Protein AF-A0AAW1ZRA4-F1 (afdb_monomer_lite)

Radius of gyration: 13.3 Å; chains: 1; bounding box: 30×22×32 Å

Foldseek 3Di:
DAEDPVPDPPPCVVVVVCVQVCVVHNDPVGDDYWYAQDPVCVVVVPDPVVRVVVRVVVVVVD

Structure (mmCIF, N/CA/C/O backbone):
data_AF-A0AAW1ZRA4-F1
#
_entry.id   AF-A0AAW1ZRA4-F1
#
loop_
_atom_site.group_PDB
_atom_site.id
_atom_site.type_symbol
_atom_site.label_atom_id
_atom_site.label_alt_id
_atom_site.label_comp_id
_atom_site.label_asym_id
_atom_site.label_entity_id
_atom_site.label_seq_id
_atom_site.pdbx_PDB_ins_code
_atom_site.Cartn_x
_atom_site.Cartn_y
_atom_site.Cartn_z
_atom_site.occupancy
_atom_site.B_iso_or_equiv
_atom_site.auth_seq_id
_atom_site.auth_comp_id
_atom_site.auth_asym_id
_atom_site.auth_atom_id
_atom_site.pdbx_PDB_model_num
ATOM 1 N N . ILE A 1 1 ? -8.764 0.989 -0.307 1.00 90.31 1 ILE A N 1
ATOM 2 C CA . ILE A 1 1 ? -7.391 0.622 -0.726 1.00 90.31 1 ILE A CA 1
ATOM 3 C C . ILE A 1 1 ? -6.544 1.874 -0.604 1.00 90.31 1 ILE A C 1
ATOM 5 O O . ILE A 1 1 ? -6.997 2.921 -1.050 1.00 90.31 1 ILE A O 1
ATOM 9 N N . LEU A 1 2 ? -5.390 1.778 0.042 1.00 91.06 2 LEU A N 1
ATOM 10 C CA . LEU A 1 2 ? -4.394 2.839 0.134 1.00 91.06 2 LEU A CA 1
ATOM 11 C C . LEU A 1 2 ? -3.245 2.498 -0.817 1.00 91.06 2 LEU A C 1
ATOM 13 O O . LEU A 1 2 ? -2.875 1.333 -0.949 1.00 91.06 2 LEU A O 1
ATOM 17 N N . THR A 1 3 ? -2.714 3.504 -1.500 1.00 92.19 3 THR A N 1
ATOM 18 C CA . THR A 1 3 ? -1.666 3.343 -2.518 1.00 92.19 3 THR A CA 1
ATOM 19 C C . THR A 1 3 ? -0.526 4.309 -2.254 1.00 92.19 3 THR A C 1
ATOM 21 O O . THR A 1 3 ? -0.755 5.347 -1.638 1.00 92.19 3 THR A O 1
ATOM 24 N N . LYS A 1 4 ? 0.644 4.024 -2.833 1.00 89.06 4 LYS A N 1
ATOM 25 C CA . LYS A 1 4 ? 1.873 4.824 -2.693 1.00 89.06 4 LYS A CA 1
ATOM 26 C C . LYS A 1 4 ? 2.392 4.896 -1.246 1.00 89.06 4 LYS A C 1
ATOM 28 O O . LYS A 1 4 ? 2.627 5.992 -0.737 1.00 89.06 4 LYS A O 1
ATOM 33 N N . PRO A 1 5 ? 2.551 3.748 -0.561 1.00 85.94 5 PRO A N 1
ATOM 34 C CA . PRO A 1 5 ? 3.088 3.729 0.797 1.00 85.94 5 PRO A CA 1
ATOM 35 C C . PRO A 1 5 ? 4.550 4.203 0.861 1.00 85.94 5 PRO A C 1
ATOM 37 O O . PRO A 1 5 ? 5.029 4.581 1.919 1.00 85.94 5 PRO A O 1
ATOM 40 N N . ASP A 1 6 ? 5.249 4.228 -0.273 1.00 83.88 6 ASP A N 1
ATOM 41 C CA . ASP A 1 6 ? 6.614 4.729 -0.434 1.00 83.88 6 ASP A CA 1
ATOM 42 C C . ASP A 1 6 ? 6.745 6.258 -0.306 1.00 83.88 6 ASP A C 1
ATOM 44 O O . ASP A 1 6 ? 7.845 6.755 -0.080 1.00 83.88 6 ASP A O 1
ATOM 48 N N . LEU A 1 7 ? 5.640 7.004 -0.430 1.00 86.44 7 LEU A N 1
ATOM 49 C CA . LEU A 1 7 ? 5.616 8.468 -0.302 1.00 86.44 7 LEU A CA 1
ATOM 50 C C . LEU A 1 7 ? 5.113 8.944 1.067 1.00 86.44 7 LEU A C 1
ATOM 52 O O . LEU A 1 7 ? 4.787 10.119 1.221 1.00 86.44 7 LEU A O 1
ATOM 56 N N . ILE A 1 8 ? 4.992 8.043 2.043 1.00 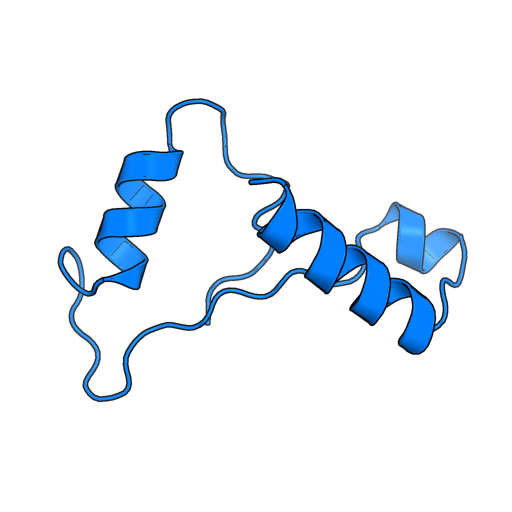85.94 8 ILE A N 1
ATOM 57 C CA . ILE A 1 8 ? 4.602 8.418 3.402 1.00 85.94 8 ILE A CA 1
ATOM 58 C C . ILE A 1 8 ? 5.764 9.188 4.037 1.00 85.94 8 ILE A C 1
ATOM 60 O O . ILE A 1 8 ? 6.893 8.697 4.098 1.00 85.94 8 ILE A O 1
ATOM 64 N N . ASP A 1 9 ? 5.481 10.399 4.515 1.00 86.75 9 ASP A N 1
ATOM 65 C CA . ASP A 1 9 ? 6.461 11.201 5.239 1.00 86.75 9 ASP A CA 1
ATOM 66 C C . ASP A 1 9 ? 6.909 10.487 6.520 1.00 86.75 9 ASP A C 1
ATOM 68 O O . ASP A 1 9 ? 6.102 9.914 7.260 1.00 86.75 9 ASP A O 1
ATOM 72 N N . LYS A 1 10 ? 8.211 10.558 6.816 1.00 79.62 10 LYS A N 1
ATOM 73 C CA . LYS A 1 10 ? 8.774 9.984 8.045 1.00 79.62 10 LYS A CA 1
ATOM 74 C C . LYS A 1 10 ? 8.085 10.595 9.267 1.00 79.62 10 LYS A C 1
ATOM 76 O O . LYS A 1 10 ? 8.126 11.810 9.451 1.00 79.62 10 LYS A O 1
ATOM 81 N N . GLY A 1 11 ? 7.481 9.748 10.102 1.00 79.75 11 GLY A N 1
ATOM 82 C CA . GLY A 1 11 ? 6.698 10.161 11.269 1.00 79.75 11 GLY A CA 1
ATOM 83 C C . GLY A 1 11 ? 5.178 10.162 11.069 1.00 79.75 11 GLY A C 1
ATOM 84 O O . GLY A 1 11 ? 4.457 10.186 12.063 1.00 79.75 11 GLY A O 1
ATOM 85 N N . ALA A 1 12 ? 4.674 10.056 9.834 1.00 85.62 12 ALA A N 1
ATOM 86 C CA . ALA A 1 12 ? 3.239 9.898 9.559 1.00 85.62 12 ALA A CA 1
ATOM 87 C C . ALA A 1 12 ? 2.775 8.424 9.581 1.00 85.62 12 ALA A C 1
ATOM 89 O O . ALA A 1 12 ? 1.596 8.130 9.375 1.00 85.62 12 ALA A O 1
ATOM 90 N N . GLU A 1 13 ? 3.676 7.472 9.849 1.00 84.44 13 GLU A N 1
ATOM 91 C CA . GLU A 1 13 ? 3.381 6.030 9.825 1.00 84.44 13 GLU A CA 1
ATOM 92 C C . GLU A 1 13 ? 2.280 5.649 10.827 1.00 84.44 13 GLU A C 1
ATOM 94 O O . GLU A 1 13 ? 1.401 4.842 10.520 1.00 84.44 13 GLU A O 1
ATOM 99 N N . SER A 1 14 ? 2.280 6.283 12.005 1.00 87.50 14 SER A N 1
ATOM 100 C CA . SER A 1 14 ? 1.268 6.064 13.046 1.00 87.50 14 SER A CA 1
ATOM 101 C C . SER A 1 14 ? -0.143 6.432 12.571 1.00 87.50 14 SER A C 1
ATOM 103 O O . SER A 1 14 ? -1.106 5.702 12.821 1.00 87.50 14 SER A O 1
ATOM 105 N N . ASP A 1 15 ? -0.273 7.527 11.821 1.00 89.19 15 ASP A N 1
ATOM 106 C CA . ASP A 1 15 ? -1.563 7.980 11.300 1.00 89.19 15 ASP A CA 1
ATOM 107 C C . ASP A 1 15 ? -2.092 7.019 10.234 1.00 89.19 15 ASP A C 1
ATOM 109 O O . A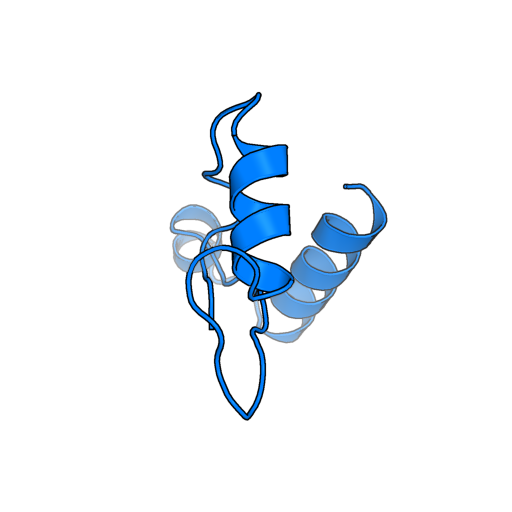SP A 1 15 ? -3.269 6.647 10.251 1.00 89.19 15 ASP A O 1
ATOM 113 N N . ILE A 1 16 ? -1.210 6.528 9.361 1.00 89.19 16 ILE A N 1
ATOM 114 C CA . ILE A 1 16 ? -1.560 5.519 8.357 1.00 89.19 16 ILE A CA 1
ATOM 115 C C . ILE A 1 16 ? -1.996 4.212 9.027 1.00 89.19 16 ILE A C 1
ATOM 117 O O . ILE A 1 16 ? -3.018 3.644 8.639 1.00 89.19 16 ILE A O 1
ATOM 121 N N . LEU A 1 17 ? -1.300 3.764 10.077 1.00 89.81 17 LEU A N 1
ATOM 122 C CA . LEU A 1 17 ? -1.698 2.584 10.852 1.00 89.81 17 LEU A CA 1
ATOM 123 C C . LEU A 1 17 ? -3.087 2.754 11.479 1.00 89.81 17 LEU A C 1
ATOM 125 O O . LEU A 1 17 ? -3.905 1.833 11.420 1.00 89.81 17 LEU A O 1
ATOM 129 N N . ASN A 1 18 ? -3.393 3.932 12.026 1.00 92.62 18 ASN A N 1
ATOM 130 C CA . ASN A 1 18 ? -4.714 4.219 12.583 1.00 92.62 18 ASN A CA 1
ATOM 131 C C . ASN A 1 18 ? -5.816 4.183 11.513 1.00 92.62 18 ASN A C 1
ATOM 133 O O . ASN A 1 18 ? -6.907 3.665 11.771 1.00 92.62 18 ASN A O 1
ATOM 137 N N . ILE A 1 19 ? -5.542 4.682 10.304 1.00 91.44 19 ILE A N 1
ATOM 138 C CA . ILE A 1 19 ? -6.482 4.607 9.177 1.00 91.44 19 ILE A CA 1
ATOM 139 C C . ILE A 1 19 ? -6.701 3.150 8.761 1.00 91.44 19 ILE A C 1
ATOM 141 O O . ILE A 1 19 ? -7.844 2.720 8.625 1.00 91.44 19 ILE A O 1
ATOM 145 N N . VAL A 1 20 ? -5.631 2.367 8.607 1.00 91.00 20 VAL A N 1
ATOM 146 C CA . VAL A 1 20 ? -5.701 0.969 8.144 1.00 91.00 20 VAL A CA 1
ATOM 147 C C . VAL A 1 20 ? -6.443 0.082 9.140 1.00 91.00 20 VAL A C 1
ATOM 149 O O . VAL A 1 20 ? -7.221 -0.784 8.742 1.00 91.00 20 VAL A O 1
ATOM 152 N N . GLN A 1 21 ? -6.267 0.344 10.436 1.00 92.44 21 GLN A N 1
ATOM 153 C CA . GLN A 1 21 ? -7.007 -0.310 11.516 1.00 92.44 21 GLN A CA 1
ATOM 154 C C . GLN A 1 21 ? -8.469 0.163 11.625 1.00 92.44 21 GLN A C 1
ATOM 156 O O . GLN A 1 21 ? -9.204 -0.328 12.478 1.00 92.44 21 GLN A O 1
ATOM 161 N N . GLY A 1 22 ? -8.903 1.116 10.792 1.00 91.75 22 GLY A N 1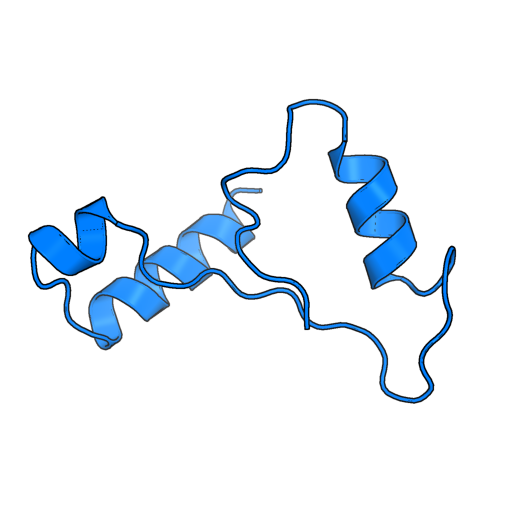
ATOM 162 C CA . GLY A 1 22 ? -10.267 1.644 10.791 1.00 91.75 22 GLY A CA 1
ATOM 163 C C . GLY A 1 22 ? -10.599 2.521 12.000 1.00 91.75 22 GLY A C 1
ATOM 164 O O . GLY A 1 22 ? -11.775 2.739 12.279 1.00 91.75 22 GLY A O 1
ATOM 165 N N . LYS A 1 23 ? -9.590 3.027 12.725 1.00 93.50 23 LYS A N 1
ATOM 166 C CA . LYS A 1 23 ? -9.778 3.874 13.918 1.00 93.50 23 LYS A CA 1
ATOM 167 C C . LYS A 1 23 ? -10.195 5.304 13.574 1.00 93.50 23 LYS A C 1
ATOM 169 O O . LYS A 1 23 ? -10.834 5.953 14.393 1.00 93.50 23 LYS A O 1
ATOM 174 N N . VAL A 1 24 ? -9.823 5.790 12.386 1.00 93.19 24 VAL A N 1
ATOM 175 C CA . VAL A 1 24 ? -10.179 7.139 11.906 1.00 93.19 24 VAL A CA 1
ATOM 176 C C . VAL A 1 24 ? -11.503 7.108 11.145 1.00 93.19 24 VAL A C 1
ATOM 178 O O . VAL A 1 24 ? -12.451 7.798 11.505 1.00 93.19 24 VAL A O 1
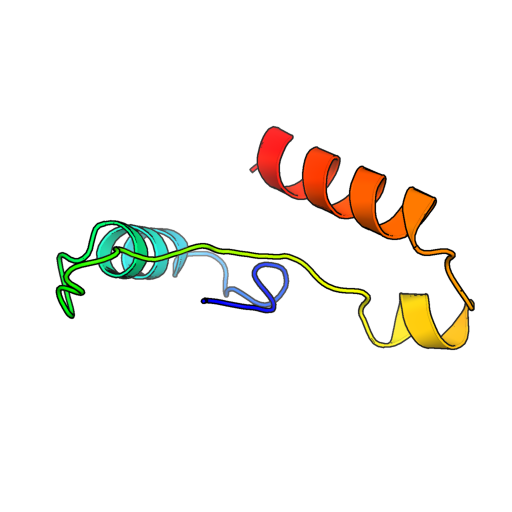ATOM 181 N N . VAL A 1 25 ? -11.581 6.276 10.104 1.00 93.19 25 VAL A N 1
ATOM 182 C CA . VAL A 1 25 ? -12.804 6.025 9.336 1.00 93.19 25 VAL A CA 1
ATOM 183 C C . VAL A 1 25 ? -13.006 4.513 9.277 1.00 93.19 25 VAL A C 1
ATOM 185 O O . VAL A 1 25 ? -12.206 3.829 8.646 1.00 93.19 25 VAL A O 1
ATOM 188 N N . PRO A 1 26 ? -14.029 3.952 9.936 1.00 94.25 26 PRO A N 1
ATOM 189 C CA . PRO A 1 26 ? -14.270 2.517 9.895 1.00 94.25 26 PRO A CA 1
ATOM 190 C C . PRO A 1 26 ? -14.932 2.111 8.573 1.00 94.25 26 PRO A C 1
ATOM 192 O O . PRO A 1 26 ? -15.931 2.692 8.151 1.00 94.25 26 PRO A O 1
ATOM 195 N N . LEU A 1 27 ? -14.404 1.063 7.936 1.00 94.81 27 LEU A N 1
ATOM 196 C CA . LEU A 1 27 ? -15.008 0.424 6.765 1.00 94.81 27 LEU A CA 1
ATOM 197 C C . LEU A 1 27 ? -15.435 -0.998 7.116 1.00 94.81 27 LEU A C 1
ATOM 199 O O . LEU A 1 27 ? -14.657 -1.753 7.692 1.00 94.81 27 LEU A O 1
ATOM 203 N N . SER A 1 28 ? -16.630 -1.407 6.685 1.00 95.25 28 SER A N 1
ATOM 204 C CA . SER A 1 28 ? -17.167 -2.753 6.954 1.00 95.25 28 SER A CA 1
ATOM 205 C C . SER A 1 28 ? -16.299 -3.893 6.408 1.00 95.25 28 SER A C 1
ATOM 207 O O . SER A 1 28 ? -16.329 -4.994 6.947 1.00 95.25 28 SER A O 1
ATOM 209 N N . LYS A 1 29 ? -15.520 -3.634 5.350 1.00 95.31 29 LYS A N 1
ATOM 210 C CA . LYS A 1 29 ? -14.584 -4.592 4.733 1.00 95.31 29 LYS A CA 1
ATOM 211 C C . LYS A 1 29 ? -13.110 -4.316 5.060 1.00 95.31 29 LYS A C 1
ATOM 213 O O . LYS A 1 29 ? -12.246 -5.032 4.566 1.00 95.31 29 LYS A O 1
ATOM 218 N N . GLY A 1 30 ? -12.822 -3.292 5.865 1.00 94.12 30 GLY A N 1
ATOM 219 C CA . GLY A 1 30 ? -11.460 -2.883 6.207 1.00 94.12 30 GLY A CA 1
ATOM 220 C C . GLY A 1 30 ? -10.682 -2.215 5.066 1.00 94.12 30 GLY A C 1
ATOM 221 O O . GLY A 1 30 ? -11.221 -1.887 4.004 1.00 94.12 30 GLY A O 1
ATOM 222 N N . TYR A 1 31 ? -9.392 -1.996 5.320 1.00 94.88 31 TYR A N 1
ATOM 223 C CA . TYR A 1 31 ? -8.445 -1.382 4.393 1.00 94.88 31 TYR A CA 1
ATOM 224 C C . TYR A 1 31 ? -7.382 -2.382 3.942 1.00 94.88 31 TYR A C 1
ATOM 226 O O . TYR A 1 31 ? -7.027 -3.310 4.659 1.00 94.88 31 TYR A O 1
ATOM 234 N N . ILE A 1 32 ? -6.848 -2.142 2.747 1.00 93.31 32 ILE A N 1
ATOM 235 C CA . ILE A 1 32 ? -5.696 -2.848 2.181 1.00 93.31 32 ILE A CA 1
ATOM 236 C C . ILE A 1 32 ? -4.740 -1.775 1.670 1.00 93.31 32 ILE A C 1
ATOM 238 O O . ILE A 1 32 ? -5.203 -0.817 1.040 1.00 93.31 32 ILE A O 1
ATOM 242 N N . ILE A 1 33 ? -3.447 -1.928 1.943 1.00 92.69 33 ILE A N 1
ATOM 243 C CA . ILE A 1 33 ? -2.381 -1.084 1.398 1.00 92.69 33 ILE A CA 1
ATOM 244 C C . ILE A 1 33 ? -1.683 -1.870 0.297 1.00 92.69 33 ILE A C 1
ATOM 246 O O . ILE A 1 33 ? -1.423 -3.056 0.475 1.00 92.69 33 ILE A O 1
ATOM 250 N N . VAL A 1 34 ? -1.395 -1.211 -0.820 1.00 92.50 34 VAL A N 1
ATOM 251 C CA . VAL A 1 34 ? -0.643 -1.798 -1.932 1.00 92.50 34 VAL A CA 1
ATOM 252 C C . VAL A 1 34 ? 0.435 -0.839 -2.416 1.00 92.50 34 VAL A C 1
ATOM 254 O O . VAL A 1 34 ? 0.232 0.383 -2.451 1.00 92.50 34 VAL A O 1
ATOM 257 N N . ARG A 1 35 ? 1.575 -1.391 -2.824 1.00 92.06 35 ARG A N 1
ATOM 258 C CA . ARG A 1 35 ? 2.629 -0.654 -3.520 1.00 92.06 35 ARG A CA 1
ATOM 259 C C . ARG A 1 35 ? 2.572 -1.018 -4.996 1.00 92.06 35 ARG A C 1
ATOM 261 O O . ARG A 1 35 ? 2.722 -2.168 -5.381 1.00 92.06 35 ARG A O 1
ATOM 268 N N . CYS A 1 36 ? 2.377 -0.007 -5.831 1.00 92.31 36 CYS A N 1
ATOM 269 C CA . CYS A 1 36 ? 2.370 -0.165 -7.281 1.00 92.31 36 CYS A CA 1
ATOM 270 C C . CYS A 1 36 ? 3.712 0.278 -7.876 1.00 92.31 36 CYS A C 1
ATOM 272 O O . CYS A 1 36 ? 4.513 0.930 -7.209 1.00 92.31 36 CYS A O 1
ATOM 274 N N . ARG A 1 37 ? 3.909 -0.008 -9.169 1.00 93.50 37 ARG A N 1
ATOM 275 C CA . ARG A 1 37 ? 5.024 0.538 -9.956 1.00 93.50 37 ARG A CA 1
ATOM 276 C C . ARG A 1 37 ? 5.037 2.065 -9.885 1.00 93.50 37 ARG A C 1
ATOM 278 O O . ARG A 1 37 ? 4.037 2.707 -10.220 1.00 93.50 37 ARG A O 1
ATOM 285 N N . GLY A 1 38 ? 6.171 2.622 -9.475 1.00 91.50 38 GLY A N 1
ATOM 286 C CA . GLY A 1 38 ? 6.421 4.056 -9.492 1.00 91.50 38 GLY A CA 1
ATOM 287 C C . GLY A 1 38 ? 6.715 4.577 -10.899 1.00 91.50 38 GLY A C 1
ATOM 288 O O . GLY A 1 38 ? 6.771 3.829 -11.878 1.00 91.50 38 GLY A O 1
ATOM 289 N N . GLN A 1 39 ? 6.951 5.886 -11.005 1.00 90.50 39 GLN A N 1
ATOM 290 C CA . GLN A 1 39 ? 7.285 6.519 -12.284 1.00 90.50 39 GLN A CA 1
ATOM 291 C C . GLN A 1 39 ? 8.593 5.965 -12.876 1.00 90.50 39 GLN A C 1
ATOM 293 O O . GLN A 1 39 ? 8.673 5.741 -14.082 1.00 90.50 39 GLN A O 1
ATOM 298 N N . SER A 1 40 ? 9.597 5.704 -12.034 1.00 91.94 40 SER A N 1
ATOM 299 C CA . SER A 1 40 ? 10.860 5.066 -12.429 1.00 91.94 40 SER A CA 1
ATOM 300 C C . SER A 1 40 ? 10.641 3.664 -12.989 1.00 91.94 40 SER A C 1
ATOM 302 O O . SER A 1 40 ? 11.161 3.338 -14.051 1.00 91.94 40 SER A O 1
ATOM 304 N N . ASP A 1 41 ? 9.826 2.857 -12.313 1.00 92.44 41 ASP A N 1
ATOM 305 C CA . ASP A 1 41 ? 9.594 1.455 -12.667 1.00 92.44 41 ASP A CA 1
ATOM 306 C C . ASP A 1 41 ? 8.833 1.348 -13.992 1.00 92.44 41 ASP A C 1
ATOM 308 O O . ASP A 1 41 ? 9.108 0.478 -14.817 1.00 92.44 41 ASP A O 1
ATOM 312 N N . ILE A 1 42 ? 7.905 2.281 -14.234 1.00 92.94 42 ILE A N 1
ATOM 313 C CA . ILE A 1 42 ? 7.211 2.417 -15.519 1.00 92.94 42 ILE A CA 1
ATOM 314 C C . ILE A 1 42 ? 8.201 2.792 -16.624 1.00 92.94 42 ILE A C 1
ATOM 316 O O . ILE A 1 42 ? 8.202 2.156 -17.679 1.00 92.94 42 ILE A O 1
ATOM 320 N N . ASN A 1 43 ? 9.058 3.790 -16.386 1.00 95.31 43 ASN A N 1
ATOM 321 C CA . ASN A 1 43 ? 10.044 4.241 -17.370 1.00 95.31 43 ASN A CA 1
ATOM 322 C C . ASN A 1 43 ? 11.049 3.126 -17.719 1.00 95.31 43 ASN A C 1
ATOM 324 O O . ASN A 1 43 ? 11.404 2.963 -18.886 1.00 95.31 43 ASN A O 1
ATOM 328 N N . ASN A 1 44 ? 11.435 2.318 -16.729 1.00 95.75 44 ASN A N 1
ATOM 329 C CA . ASN A 1 44 ? 12.328 1.167 -16.881 1.00 95.75 44 ASN A CA 1
ATOM 330 C C . ASN A 1 44 ? 11.619 -0.101 -17.386 1.00 95.75 44 ASN A C 1
ATO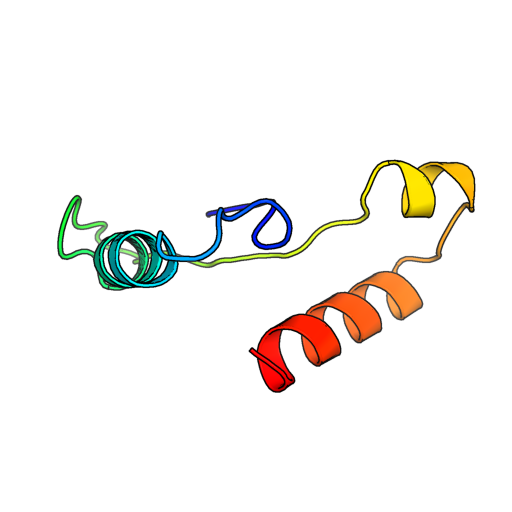M 332 O O . ASN A 1 44 ? 12.267 -1.124 -17.587 1.00 95.75 44 ASN A O 1
ATOM 336 N N . LYS A 1 45 ? 10.299 -0.042 -17.618 1.00 95.00 45 LYS A N 1
ATOM 337 C CA . LYS A 1 45 ? 9.463 -1.165 -18.072 1.00 95.00 45 LYS A CA 1
ATOM 338 C C . LYS A 1 45 ? 9.565 -2.400 -17.170 1.00 95.00 45 LYS A C 1
ATOM 340 O O . LYS A 1 45 ? 9.544 -3.526 -17.669 1.00 95.00 45 LYS A O 1
ATOM 345 N N . ILE A 1 46 ? 9.617 -2.187 -15.855 1.00 95.12 46 ILE A N 1
ATOM 346 C CA . ILE A 1 46 ?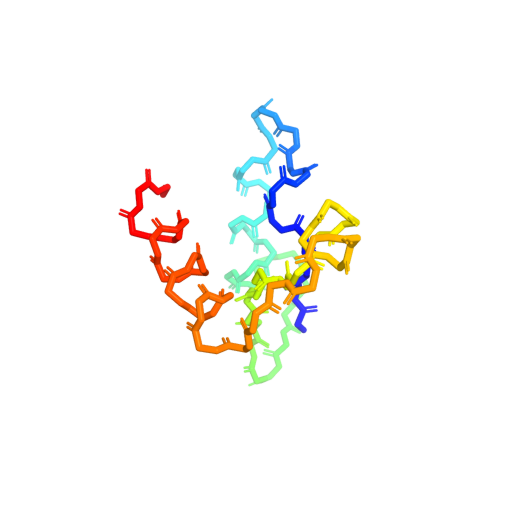 9.671 -3.274 -14.874 1.00 95.12 46 ILE A CA 1
ATOM 347 C C . ILE A 1 46 ? 8.452 -4.203 -15.063 1.00 95.12 46 ILE A C 1
ATOM 349 O O . ILE A 1 46 ? 7.299 -3.725 -15.093 1.00 95.12 46 ILE A O 1
ATOM 353 N N . PRO A 1 47 ? 8.682 -5.520 -15.238 1.00 95.69 47 PRO A N 1
ATOM 354 C CA . PRO A 1 47 ? 7.625 -6.501 -15.415 1.00 95.69 47 PRO A CA 1
ATOM 355 C C . PRO A 1 47 ? 6.801 -6.667 -14.136 1.00 95.69 47 PRO A C 1
ATOM 357 O O . PRO A 1 47 ? 7.235 -6.358 -13.030 1.00 95.69 47 PRO A O 1
ATOM 360 N N . LEU A 1 48 ? 5.579 -7.184 -14.288 1.00 93.00 48 LEU A N 1
ATOM 361 C CA . LEU A 1 48 ? 4.652 -7.329 -13.164 1.00 93.00 48 LEU A CA 1
ATOM 362 C C . LEU A 1 48 ? 5.202 -8.247 -12.061 1.00 93.00 48 LEU A C 1
ATOM 364 O O . LEU A 1 48 ? 5.031 -7.929 -10.893 1.00 93.00 48 LEU A O 1
ATOM 368 N N . GLY A 1 49 ? 5.866 -9.349 -12.428 1.00 95.81 49 GLY A N 1
ATOM 369 C CA . GLY A 1 49 ? 6.434 -10.288 -11.454 1.00 95.81 49 GLY A CA 1
ATOM 370 C C . GLY A 1 49 ? 7.473 -9.629 -10.546 1.00 95.81 49 GLY A C 1
ATOM 371 O O . GLY A 1 49 ? 7.381 -9.742 -9.330 1.00 95.81 49 GLY A O 1
ATOM 372 N N . GLU A 1 50 ? 8.384 -8.850 -11.129 1.00 95.38 50 GLU A N 1
ATOM 373 C CA . GLU A 1 50 ? 9.396 -8.102 -10.376 1.00 95.38 50 GLU A CA 1
ATOM 374 C C . GLU A 1 50 ? 8.756 -7.008 -9.508 1.00 95.38 50 GLU A C 1
ATOM 376 O O . GLU A 1 50 ? 9.094 -6.863 -8.338 1.00 95.38 50 GLU A O 1
ATOM 381 N N . ALA A 1 51 ? 7.742 -6.303 -10.020 1.00 94.00 51 ALA A N 1
ATOM 382 C CA . ALA A 1 51 ? 7.002 -5.325 -9.223 1.00 94.00 51 ALA A CA 1
ATOM 383 C C . ALA A 1 51 ? 6.285 -5.955 -8.010 1.00 94.00 51 ALA A C 1
ATOM 385 O O . ALA A 1 51 ? 6.201 -5.324 -6.958 1.00 94.00 51 ALA A O 1
ATOM 386 N N . MET A 1 52 ? 5.787 -7.191 -8.138 1.00 94.38 52 MET A N 1
ATOM 387 C CA . MET A 1 52 ? 5.196 -7.935 -7.020 1.00 94.38 52 MET A CA 1
ATOM 388 C C . MET A 1 52 ? 6.249 -8.328 -5.977 1.00 94.38 52 MET A C 1
ATOM 390 O O . MET A 1 52 ? 5.982 -8.231 -4.781 1.00 94.38 52 MET A O 1
ATOM 394 N N . GLU A 1 53 ? 7.447 -8.734 -6.400 1.00 95.50 53 GLU A N 1
ATOM 395 C CA . GLU A 1 53 ? 8.557 -9.012 -5.477 1.00 95.50 53 GLU A CA 1
ATOM 396 C C . GLU A 1 53 ? 8.984 -7.746 -4.725 1.00 95.50 53 GLU A C 1
ATOM 398 O O . GLU A 1 53 ? 9.102 -7.769 -3.500 1.00 95.50 53 GLU A O 1
ATOM 403 N N . MET A 1 54 ? 9.096 -6.615 -5.427 1.00 93.25 54 MET A N 1
ATOM 404 C CA . MET A 1 54 ? 9.391 -5.309 -4.829 1.00 93.25 54 MET A CA 1
ATOM 405 C C . MET A 1 54 ? 8.316 -4.850 -3.830 1.00 93.25 54 MET A C 1
ATOM 407 O O . MET A 1 54 ? 8.633 -4.171 -2.850 1.00 93.25 54 MET A O 1
ATOM 411 N N . GLU A 1 55 ? 7.041 -5.166 -4.074 1.00 93.44 55 GLU A N 1
ATOM 412 C CA . GLU A 1 55 ? 5.957 -4.920 -3.118 1.00 93.44 55 GLU A CA 1
ATOM 413 C C . GLU A 1 55 ? 6.127 -5.786 -1.863 1.00 93.44 55 GLU A C 1
ATOM 415 O O . GLU A 1 55 ? 6.091 -5.261 -0.748 1.00 93.44 55 GLU A O 1
ATOM 420 N N . MET A 1 56 ? 6.360 -7.093 -2.030 1.00 93.88 56 MET A N 1
ATOM 421 C CA . MET A 1 56 ? 6.568 -8.004 -0.900 1.00 93.88 56 MET A CA 1
ATOM 422 C C . MET A 1 56 ? 7.777 -7.603 -0.055 1.00 93.88 56 MET A C 1
ATOM 424 O O . MET A 1 56 ? 7.700 -7.626 1.171 1.00 93.88 56 MET A O 1
ATOM 428 N N . GLU A 1 57 ? 8.890 -7.243 -0.691 1.00 94.38 57 GLU A N 1
ATOM 429 C CA . GLU A 1 57 ? 10.104 -6.822 0.004 1.00 94.38 57 GLU A CA 1
ATOM 430 C C . GLU A 1 57 ? 9.897 -5.508 0.765 1.00 94.38 57 GLU A C 1
ATOM 432 O O . GLU A 1 57 ? 10.314 -5.391 1.918 1.00 94.38 57 GLU A O 1
ATOM 437 N N . PHE A 1 58 ? 9.189 -4.545 0.166 1.00 91.50 58 PHE A N 1
ATOM 438 C CA . PHE A 1 58 ? 8.872 -3.275 0.814 1.00 91.50 58 PHE A CA 1
ATOM 439 C C . PHE A 1 58 ? 8.126 -3.482 2.137 1.00 91.50 58 PHE A C 1
ATOM 441 O O . PHE A 1 58 ? 8.558 -2.951 3.157 1.00 91.50 58 PHE A O 1
ATOM 448 N N . PHE A 1 59 ? 7.063 -4.292 2.136 1.00 90.88 59 PHE A N 1
ATOM 449 C CA . PHE A 1 59 ? 6.256 -4.553 3.335 1.00 90.88 59 PHE A CA 1
ATOM 450 C C . PHE A 1 59 ? 6.883 -5.548 4.321 1.00 90.88 59 PHE A C 1
ATOM 452 O O . PHE A 1 59 ? 6.410 -5.653 5.445 1.00 90.88 59 PHE A O 1
ATOM 459 N N . ARG A 1 60 ? 7.906 -6.319 3.929 1.00 91.69 60 ARG A N 1
ATOM 460 C CA . ARG A 1 60 ? 8.650 -7.179 4.870 1.00 91.69 60 ARG A CA 1
ATOM 461 C C . ARG A 1 60 ? 9.669 -6.400 5.693 1.00 91.69 60 ARG A C 1
ATOM 463 O O . ARG A 1 60 ? 9.967 -6.805 6.812 1.00 91.69 60 ARG A O 1
ATOM 470 N N . ASN A 1 61 ? 10.229 -5.342 5.112 1.00 87.88 61 ASN A N 1
ATOM 471 C CA . ASN A 1 61 ? 11.318 -4.567 5.702 1.00 87.88 61 ASN A CA 1
ATOM 472 C C . ASN A 1 61 ? 10.850 -3.275 6.404 1.00 87.88 61 ASN A C 1
ATOM 474 O O . ASN A 1 61 ? 11.693 -2.583 6.974 1.00 87.88 61 ASN A O 1
ATOM 478 N N . HIS A 1 62 ? 9.553 -2.952 6.352 1.00 75.81 62 HIS A N 1
ATOM 479 C CA . HIS A 1 62 ? 8.909 -1.817 7.034 1.00 75.81 62 HIS A CA 1
ATOM 480 C C . HIS A 1 62 ? 7.871 -2.326 8.032 1.00 75.81 62 HIS A C 1
ATOM 482 O O . HIS A 1 62 ? 7.769 -1.725 9.123 1.00 75.81 62 HIS A O 1
#

Organism: Culter alburnus (NCBI:txid194366)

Sequence (62 aa):
ILTKPDLIDKGAESDILNIVQGKVVPLSKGYIIVRCRGQSDINNKIPLGEAMEMEMEFFRNH

Secondary structure (DSSP, 8-state):
-EE-GGGPPTT-HHHHHHHHTTSSS--TT---EEPPP-HHHHHTT--HHHHHHHHHHHHHH-

InterPro domains:
  IPR000375 Dynamin stalk domain [PF01031] (15-62)
  IPR022812 Dynamin [PTHR11566] (1-62)
  IPR027417 P-loop containing nucleoside triphosphate hydrolase [G3DSA:3.40.50.300] (1-62)
  IPR027417 P-loop containing nucleoside triphosphate hydrolase [SSF52540] (1-62)

pLDDT: mean 91.25, std 4.17, range [75.81, 95.81]